Protein AF-A0A7G7YGA2-F1 (afdb_monomer_lite)

Foldseek 3Di:
DDDDDDDDPPPDPPPVPPPPPPPPDDDPPPPPPVPPDPLFKFKFKDPFAFDDLVLLCVLQVVQAFAALVVNLVSLVPDPGPNSVVVNVRSVVSQVVCCVRVVADSRQKGWNDKDKAWDDWDWDWDADPPRDIDIDTRTTIMIMTMMGGNVVVVVVVVVVVVD

Organism: NCBI:txid55455

Structure (mmCIF, N/CA/C/O backbone):
data_AF-A0A7G7YGA2-F1
#
_entry.id   AF-A0A7G7YGA2-F1
#
loop_
_atom_site.group_PDB
_atom_site.id
_atom_site.type_symbol
_atom_site.label_atom_id
_atom_site.label_alt_id
_atom_site.label_comp_id
_atom_site.label_asym_id
_atom_site.label_entity_id
_atom_site.label_seq_id
_atom_sit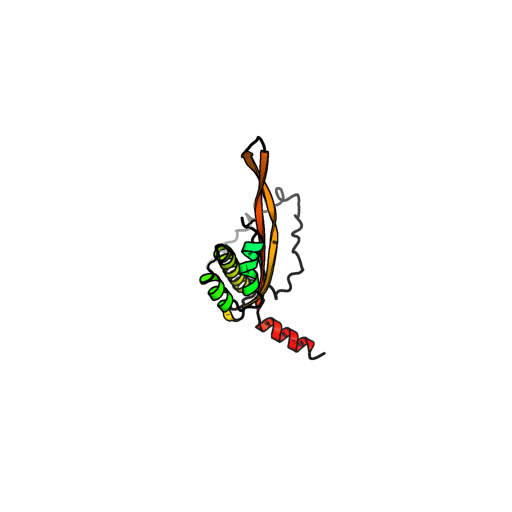e.pdbx_PDB_ins_code
_atom_site.Cartn_x
_atom_site.Cartn_y
_atom_site.Cartn_z
_atom_site.occupancy
_atom_site.B_iso_or_equiv
_atom_site.auth_seq_id
_atom_site.auth_comp_id
_atom_site.auth_asym_id
_atom_site.auth_atom_id
_atom_site.pdbx_PDB_model_num
ATOM 1 N N . MET A 1 1 ? 23.556 23.690 75.076 1.00 36.12 1 MET A N 1
ATOM 2 C CA . MET A 1 1 ? 24.971 23.672 74.656 1.00 36.12 1 MET A CA 1
ATOM 3 C C . MET A 1 1 ? 25.002 23.491 73.137 1.00 36.12 1 MET A C 1
ATOM 5 O O . MET A 1 1 ? 24.594 22.449 72.659 1.00 36.12 1 MET A O 1
ATOM 9 N N . TYR A 1 2 ? 25.318 24.593 72.446 1.00 33.69 2 TYR A N 1
ATOM 10 C CA . TYR A 1 2 ? 25.614 24.871 71.026 1.00 33.69 2 TYR A CA 1
ATOM 11 C C . TYR A 1 2 ? 24.864 24.242 69.826 1.00 33.69 2 TYR A C 1
ATOM 13 O O . TYR A 1 2 ? 24.955 23.063 69.510 1.00 33.69 2 TYR A O 1
ATOM 21 N N . ILE A 1 3 ? 24.250 25.175 69.085 1.00 44.50 3 ILE A N 1
ATOM 22 C CA . ILE A 1 3 ? 23.844 25.198 67.672 1.00 44.50 3 ILE A CA 1
ATOM 23 C C . ILE A 1 3 ? 25.079 25.285 66.756 1.00 44.50 3 ILE A C 1
ATOM 25 O O . ILE A 1 3 ? 25.933 26.122 67.029 1.00 44.50 3 ILE A O 1
ATOM 29 N N . LEU A 1 4 ? 25.087 24.579 65.614 1.00 46.12 4 LEU A N 1
ATOM 30 C CA . LEU A 1 4 ? 25.747 24.978 64.346 1.00 46.12 4 LEU A CA 1
ATOM 31 C C . LEU A 1 4 ? 24.942 24.353 63.180 1.00 46.12 4 LEU A C 1
ATOM 33 O O . LEU A 1 4 ? 25.019 23.155 62.949 1.00 46.12 4 LEU A O 1
ATOM 37 N N . SER A 1 5 ? 23.973 25.021 62.543 1.00 39.84 5 SER A N 1
ATOM 38 C CA . SER A 1 5 ? 24.109 26.035 61.480 1.00 39.84 5 SER A CA 1
ATOM 39 C C . SER A 1 5 ? 25.205 25.728 60.452 1.00 39.84 5 SER A C 1
ATOM 41 O O . SER A 1 5 ? 26.317 26.234 60.572 1.00 39.84 5 SER A O 1
ATOM 43 N N . ASN A 1 6 ? 24.863 25.011 59.376 1.00 44.22 6 ASN A N 1
ATOM 44 C CA . ASN A 1 6 ? 25.648 25.045 58.141 1.00 44.22 6 ASN A CA 1
ATOM 45 C C . ASN A 1 6 ? 24.929 25.904 57.084 1.00 44.22 6 ASN A C 1
ATOM 47 O O . ASN A 1 6 ? 24.112 25.430 56.294 1.00 44.22 6 ASN A O 1
ATOM 51 N N . LYS A 1 7 ? 25.220 27.209 57.125 1.00 48.84 7 LYS A N 1
ATOM 52 C CA . LYS A 1 7 ? 25.002 28.144 56.020 1.00 48.84 7 LYS A CA 1
ATOM 53 C C . LYS A 1 7 ? 26.153 27.975 55.024 1.00 48.84 7 LYS A C 1
ATOM 55 O O . LYS A 1 7 ? 27.297 28.127 55.429 1.00 48.84 7 LYS A O 1
ATOM 60 N N . ASN A 1 8 ? 25.808 27.782 53.747 1.00 52.38 8 ASN A N 1
ATOM 61 C CA . ASN A 1 8 ? 26.510 28.233 52.526 1.00 52.38 8 ASN A CA 1
ATOM 62 C C . ASN A 1 8 ? 26.665 27.147 51.453 1.00 52.38 8 ASN A C 1
ATOM 64 O O . ASN A 1 8 ? 27.720 26.551 51.279 1.00 52.38 8 ASN A O 1
ATOM 68 N N . LYS A 1 9 ? 25.635 27.016 50.611 1.00 46.75 9 LYS A N 1
ATOM 69 C CA . LYS A 1 9 ? 25.801 26.678 49.186 1.00 46.75 9 LYS A CA 1
ATOM 70 C C . LYS A 1 9 ? 25.020 27.688 48.340 1.00 46.75 9 LYS A C 1
ATOM 72 O O . LYS A 1 9 ? 24.081 27.355 47.630 1.00 46.75 9 LYS A O 1
ATOM 77 N N . LYS A 1 10 ? 25.375 28.968 48.496 1.00 48.84 10 LYS A N 1
ATOM 78 C CA . LYS A 1 10 ? 24.919 30.099 47.666 1.00 48.84 10 LYS A CA 1
ATOM 79 C C . LYS A 1 10 ? 26.068 30.636 46.800 1.00 48.84 10 LYS A C 1
ATOM 81 O O . LYS A 1 10 ? 26.205 31.835 46.646 1.00 48.84 10 LYS A O 1
ATOM 86 N N . VAL A 1 11 ? 26.917 29.776 46.238 1.00 56.38 11 VAL A N 1
ATOM 87 C CA . VAL A 1 11 ? 27.916 30.187 45.234 1.00 56.38 11 VAL A CA 1
ATOM 88 C C . VAL A 1 11 ? 28.178 28.994 44.318 1.00 56.38 11 VAL A C 1
ATOM 90 O O . VAL A 1 11 ? 28.854 28.064 44.734 1.00 56.38 11 VAL A O 1
ATOM 93 N N . THR A 1 12 ? 27.545 29.004 43.138 1.00 50.97 12 THR A N 1
ATOM 94 C CA . THR A 1 12 ? 27.778 28.216 41.892 1.00 50.97 12 THR A CA 1
ATOM 95 C C . THR A 1 12 ? 26.441 27.992 41.164 1.00 50.97 12 THR A C 1
ATOM 97 O O . THR A 1 12 ? 25.980 26.882 40.946 1.00 50.97 12 THR A O 1
ATOM 100 N N . ARG A 1 13 ? 25.766 29.088 40.802 1.00 46.28 13 ARG A N 1
ATOM 101 C CA . ARG A 1 13 ? 24.664 29.105 39.820 1.00 46.28 13 ARG A CA 1
ATOM 102 C C . ARG A 1 13 ? 24.840 30.309 38.900 1.00 46.28 13 ARG A C 1
ATOM 104 O O . ARG A 1 13 ? 24.013 31.211 38.887 1.00 46.28 13 ARG A O 1
ATOM 111 N N . ARG A 1 14 ? 26.016 30.426 38.277 1.00 52.50 14 ARG A N 1
ATOM 112 C CA . ARG A 1 14 ? 26.333 31.594 37.434 1.00 52.50 14 ARG A CA 1
ATOM 113 C C . ARG A 1 14 ? 27.329 31.345 36.300 1.00 52.50 14 ARG A C 1
ATOM 115 O O . ARG A 1 14 ? 27.858 32.305 35.760 1.00 52.50 14 ARG A O 1
ATOM 122 N N . ILE A 1 15 ? 27.578 30.083 35.936 1.00 47.56 15 ILE A N 1
ATOM 123 C CA . ILE A 1 15 ? 28.435 29.739 34.783 1.00 47.56 15 ILE A CA 1
ATOM 124 C C . ILE A 1 15 ? 27.718 28.817 33.775 1.00 47.56 15 ILE A C 1
ATOM 126 O O . ILE A 1 15 ? 28.071 28.822 32.604 1.00 47.56 15 ILE A O 1
ATOM 130 N N . GLU A 1 16 ? 26.626 28.139 34.146 1.00 45.72 16 GLU A N 1
ATOM 131 C CA . GLU A 1 16 ? 25.873 27.297 33.193 1.00 45.72 16 GLU A CA 1
ATOM 132 C C . GLU A 1 16 ? 24.779 28.041 32.402 1.00 45.72 16 GLU A C 1
ATOM 134 O O . GLU A 1 16 ? 24.224 27.495 31.456 1.00 45.72 16 GLU A O 1
ATOM 139 N N . GLU A 1 17 ? 24.507 29.313 32.707 1.00 49.12 17 GLU A N 1
ATOM 140 C CA . GLU A 1 17 ? 23.441 30.083 32.038 1.00 49.12 17 GLU A CA 1
ATOM 141 C C . GLU A 1 17 ? 23.928 30.994 30.895 1.00 49.12 17 GLU A C 1
ATOM 143 O O . GLU A 1 17 ? 23.115 31.640 30.242 1.00 49.12 17 GLU A O 1
ATOM 148 N N . LEU A 1 18 ? 25.232 31.030 30.588 1.00 50.72 18 LEU A N 1
ATOM 149 C CA . LEU A 1 18 ? 25.776 31.906 29.532 1.00 50.72 18 LEU A CA 1
ATOM 150 C C . LEU A 1 18 ? 26.339 31.177 28.304 1.00 50.72 18 LEU A C 1
ATOM 152 O O . LEU A 1 18 ? 26.740 31.837 27.349 1.00 50.72 18 LEU A O 1
ATOM 156 N N . LEU A 1 19 ? 26.301 29.840 28.268 1.00 51.28 19 LEU A N 1
ATOM 157 C CA . LEU A 1 19 ? 26.764 29.060 27.108 1.00 51.28 19 LEU A CA 1
ATOM 158 C C . LEU A 1 19 ? 25.633 28.415 26.288 1.00 51.28 19 LEU A C 1
ATOM 160 O O . LEU A 1 19 ? 25.894 27.785 25.270 1.00 51.28 19 LEU A O 1
ATOM 164 N N . ILE A 1 20 ? 24.372 28.626 26.677 1.00 51.03 20 ILE A N 1
ATOM 165 C CA . ILE A 1 20 ? 23.196 28.079 25.973 1.00 51.03 20 ILE A CA 1
ATOM 166 C C . ILE A 1 20 ? 22.598 29.087 24.968 1.00 51.03 20 ILE A C 1
ATOM 168 O O . ILE A 1 20 ? 21.874 28.695 24.059 1.00 51.03 20 ILE A O 1
ATOM 172 N N . ILE A 1 21 ? 22.948 30.378 25.046 1.00 49.22 21 ILE A N 1
ATOM 173 C CA . ILE A 1 21 ? 22.305 31.429 24.228 1.00 49.22 21 ILE A CA 1
ATOM 174 C C . ILE A 1 21 ? 23.145 31.856 23.003 1.00 49.22 21 ILE A C 1
ATOM 176 O O . ILE A 1 21 ? 22.595 32.401 22.051 1.00 49.22 21 ILE A O 1
ATOM 180 N N . HIS A 1 22 ? 24.445 31.542 22.931 1.00 45.84 22 HIS A N 1
ATOM 181 C CA . HIS A 1 22 ? 25.299 31.965 21.801 1.00 45.84 22 HIS A CA 1
ATOM 182 C C . HIS A 1 22 ? 25.476 30.912 20.684 1.00 45.84 22 HIS A C 1
ATOM 184 O O . HIS A 1 22 ? 26.215 31.130 19.727 1.00 45.84 22 HIS A O 1
ATOM 190 N N . TRP A 1 23 ? 24.767 29.782 20.754 1.00 49.59 23 TRP A N 1
ATOM 191 C CA . TRP A 1 23 ? 24.716 28.792 19.669 1.00 49.59 23 TRP A CA 1
ATOM 192 C C . TRP A 1 23 ? 23.282 28.345 19.365 1.00 49.59 23 TRP A C 1
ATOM 194 O O . TRP A 1 23 ? 23.035 27.178 19.111 1.00 49.59 23 TRP A O 1
ATOM 204 N N . TRP A 1 24 ? 22.307 29.254 19.421 1.00 40.94 24 TRP A N 1
ATOM 205 C CA . TRP A 1 24 ? 20.935 28.975 18.967 1.00 40.94 24 TRP A CA 1
ATOM 206 C C . TRP A 1 24 ? 20.301 30.226 18.349 1.00 40.94 24 TRP A C 1
ATOM 208 O O . TRP A 1 24 ? 19.211 30.667 18.697 1.00 40.94 24 TRP A O 1
ATOM 218 N N . GLY A 1 25 ? 21.030 30.842 17.423 1.00 46.78 25 GLY A N 1
ATOM 219 C CA . GLY A 1 25 ? 20.521 31.911 16.578 1.00 46.78 25 GLY A CA 1
ATOM 220 C C . GLY A 1 25 ? 20.491 31.440 15.134 1.00 46.78 25 GLY A C 1
ATOM 221 O O . GLY A 1 25 ? 21.551 31.310 14.538 1.00 46.78 25 GLY A O 1
ATOM 222 N N . VAL A 1 26 ? 19.277 31.240 14.606 1.00 44.00 26 VAL A N 1
ATOM 223 C CA . VAL A 1 26 ? 18.856 31.200 13.187 1.00 44.00 26 VAL A CA 1
ATOM 224 C C . VAL A 1 26 ? 18.056 29.934 12.848 1.00 44.00 26 VAL A C 1
ATOM 226 O O . VAL A 1 26 ? 18.528 28.804 12.878 1.00 44.00 26 VAL A O 1
ATOM 229 N N . THR A 1 27 ? 16.808 30.199 12.458 1.00 45.78 27 THR A N 1
ATOM 230 C CA . THR A 1 27 ? 15.726 29.291 12.057 1.00 45.78 27 THR A CA 1
ATOM 231 C C . THR A 1 27 ? 15.059 28.512 13.187 1.00 45.78 27 THR A C 1
ATOM 233 O O . THR A 1 27 ? 15.250 27.318 13.390 1.00 45.78 27 THR A O 1
ATOM 236 N N . ASN A 1 28 ? 14.106 29.204 13.820 1.00 45.09 28 ASN A N 1
ATOM 237 C CA . ASN A 1 28 ? 12.792 28.634 14.095 1.00 45.09 28 ASN A CA 1
ATOM 238 C C . ASN A 1 28 ? 12.264 28.027 12.778 1.00 45.09 28 ASN A C 1
ATOM 240 O O . ASN A 1 28 ? 11.613 28.691 11.971 1.00 45.09 28 ASN A O 1
ATOM 244 N N . LEU A 1 29 ? 12.689 26.798 12.486 1.00 39.00 29 LEU A N 1
ATOM 245 C CA . LEU A 1 29 ? 12.268 26.029 11.331 1.00 39.00 29 LEU A CA 1
ATOM 246 C C . LEU A 1 29 ? 10.840 25.624 11.652 1.00 39.00 29 LEU A C 1
ATOM 248 O O . LEU A 1 29 ? 10.597 24.674 12.390 1.00 39.00 29 LEU A O 1
ATOM 252 N N . MET A 1 30 ? 9.923 26.466 11.183 1.00 38.09 30 MET A N 1
ATOM 253 C CA . MET A 1 30 ? 8.483 26.365 11.328 1.00 38.09 30 MET A CA 1
ATOM 254 C C . MET A 1 30 ? 8.062 24.905 11.157 1.00 38.09 30 MET A C 1
ATOM 256 O O . MET A 1 30 ? 7.952 24.403 10.035 1.00 38.09 30 MET A O 1
ATOM 260 N N . ILE A 1 31 ? 7.869 24.203 12.278 1.00 42.06 31 ILE A N 1
ATOM 261 C CA . ILE A 1 31 ? 7.340 22.845 12.282 1.00 42.06 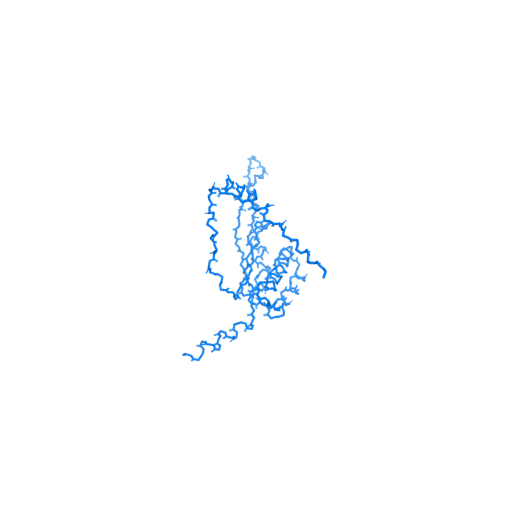31 ILE A CA 1
ATOM 262 C C . ILE A 1 31 ? 5.911 22.993 11.785 1.00 42.06 31 ILE A C 1
ATOM 264 O O . ILE A 1 31 ? 4.992 23.310 12.539 1.00 42.06 31 ILE A O 1
ATOM 268 N N . LYS A 1 32 ? 5.728 22.805 10.480 1.00 36.81 32 LYS A N 1
ATOM 269 C CA . LYS A 1 32 ? 4.422 22.760 9.842 1.00 36.81 32 LYS A CA 1
ATOM 270 C C . LYS A 1 32 ? 3.757 21.466 10.313 1.00 36.81 32 LYS A C 1
ATOM 272 O O . LYS A 1 32 ? 3.815 20.443 9.633 1.00 36.81 32 LYS A O 1
ATOM 277 N N . LYS A 1 33 ? 3.174 21.476 11.518 1.00 40.44 33 LYS A N 1
ATOM 278 C CA . LYS A 1 33 ? 2.233 20.433 11.933 1.00 40.44 33 LYS A CA 1
ATOM 279 C C . LYS A 1 33 ? 1.110 20.469 10.906 1.00 40.44 33 LYS A C 1
ATOM 281 O O . LYS A 1 33 ? 0.348 21.425 10.846 1.00 40.44 33 LYS A O 1
ATOM 286 N N . ASN A 1 34 ? 1.071 19.461 10.045 1.00 48.00 34 ASN A N 1
ATOM 287 C CA . ASN A 1 34 ? 0.003 19.306 9.074 1.00 48.00 34 ASN A CA 1
ATOM 288 C C . ASN A 1 34 ? -1.289 19.024 9.864 1.00 48.00 34 ASN A C 1
ATOM 290 O O . ASN A 1 34 ? -1.465 17.926 10.390 1.00 48.00 34 ASN A O 1
ATOM 294 N N . SER A 1 35 ? -2.124 20.047 10.036 1.00 43.06 35 SER A N 1
ATOM 295 C CA . SER A 1 35 ? -3.218 20.127 11.013 1.00 43.06 35 SER A CA 1
ATOM 296 C C . SER A 1 35 ? -4.543 19.532 10.524 1.00 43.06 35 SER A C 1
ATOM 298 O O . SER A 1 35 ? -5.595 19.938 10.995 1.00 43.06 35 SER A O 1
ATOM 300 N N . ASN A 1 36 ? -4.501 18.567 9.600 1.00 50.56 36 ASN A N 1
ATOM 301 C CA . ASN A 1 36 ? -5.693 17.902 9.054 1.00 50.56 36 ASN A CA 1
ATOM 302 C C . ASN A 1 36 ? -5.719 16.393 9.352 1.00 50.56 36 ASN A C 1
ATOM 304 O O . ASN A 1 36 ? -6.248 15.615 8.564 1.00 50.56 36 ASN A O 1
ATOM 308 N N . ARG A 1 37 ? -5.126 15.941 10.462 1.00 52.84 37 ARG A N 1
ATOM 309 C CA . ARG A 1 37 ? -5.402 14.588 10.962 1.00 52.84 37 ARG A CA 1
ATOM 310 C C . ARG A 1 37 ? -6.600 14.682 11.893 1.00 52.84 37 ARG A C 1
ATOM 312 O O . ARG A 1 37 ? -6.431 14.974 13.074 1.00 52.84 37 ARG A O 1
ATOM 319 N N . SER A 1 38 ? -7.799 14.448 11.367 1.00 57.66 38 SER A N 1
ATOM 320 C CA . SER A 1 38 ? -8.856 13.890 12.205 1.00 57.66 38 SER A CA 1
ATOM 321 C C . SER A 1 38 ? -8.236 12.673 12.899 1.00 57.66 38 SER A C 1
ATOM 323 O O . SER A 1 38 ? -7.695 11.791 12.234 1.00 57.66 38 SER A O 1
ATOM 325 N N . GLY A 1 39 ? -8.211 12.644 14.232 1.00 62.94 39 GLY A N 1
ATOM 326 C CA . GLY A 1 39 ? -7.597 11.562 15.023 1.00 62.94 39 GLY A CA 1
ATOM 327 C C . GLY A 1 39 ? -8.298 10.202 14.885 1.00 62.94 39 GLY A C 1
ATOM 328 O O . GLY A 1 39 ? -8.189 9.366 15.767 1.00 62.94 39 GLY A O 1
ATOM 329 N N . THR A 1 40 ? -9.056 10.019 13.809 1.00 78.94 40 THR A N 1
ATOM 330 C CA . THR A 1 40 ? -9.947 8.900 13.514 1.00 78.94 40 THR A CA 1
ATOM 331 C C . THR A 1 40 ? -9.339 7.949 12.482 1.00 78.94 40 THR A C 1
ATOM 333 O O . THR A 1 40 ? -9.798 6.820 12.336 1.00 78.94 40 THR A O 1
ATOM 336 N N . GLU A 1 41 ? -8.326 8.396 11.733 1.00 88.25 41 GLU A N 1
ATOM 337 C CA . GLU A 1 41 ? -7.776 7.642 10.608 1.00 88.25 41 GLU A CA 1
ATOM 338 C C . GLU A 1 41 ? -6.254 7.559 10.677 1.00 88.25 41 GLU A C 1
ATOM 340 O O . GLU A 1 41 ? -5.562 8.560 10.885 1.00 88.25 41 GLU A O 1
ATOM 345 N N . ILE A 1 42 ? -5.717 6.367 10.415 1.00 91.94 42 ILE A N 1
ATOM 346 C CA . ILE A 1 42 ? -4.276 6.152 10.287 1.00 91.94 42 ILE A CA 1
ATOM 347 C C . ILE A 1 42 ? -3.950 5.855 8.843 1.00 91.94 42 ILE A C 1
ATOM 349 O O . ILE A 1 42 ? -4.315 4.818 8.296 1.00 91.94 42 ILE A O 1
ATOM 353 N N . GLN A 1 43 ? -3.216 6.779 8.237 1.00 93.12 43 GLN A N 1
ATOM 354 C CA . GLN A 1 43 ? -2.677 6.623 6.901 1.00 93.12 43 GLN A CA 1
ATOM 355 C C . GLN A 1 43 ? -1.228 6.147 6.970 1.00 93.12 43 GLN A C 1
ATOM 357 O O . GLN A 1 43 ? -0.395 6.752 7.647 1.00 93.12 43 GLN A O 1
ATOM 362 N N . VAL A 1 44 ? -0.912 5.118 6.189 1.00 95.00 44 VAL A N 1
ATOM 363 C CA . VAL A 1 44 ? 0.458 4.662 5.955 1.00 95.00 44 VAL A CA 1
ATOM 364 C C . VAL A 1 44 ? 0.757 4.661 4.464 1.00 95.00 44 VAL A C 1
ATOM 366 O O . VAL A 1 44 ? -0.083 4.318 3.631 1.00 95.00 44 VAL A O 1
ATOM 369 N N . LEU A 1 45 ? 1.974 5.085 4.132 1.00 95.31 45 LEU A N 1
ATOM 370 C CA . LEU A 1 45 ? 2.435 5.279 2.768 1.00 95.31 45 LEU A CA 1
ATOM 371 C C . LEU A 1 45 ? 3.753 4.536 2.550 1.00 95.31 45 LEU A C 1
ATOM 373 O O . LEU A 1 45 ? 4.770 4.882 3.148 1.00 95.31 45 LEU A O 1
ATOM 377 N N . ALA A 1 46 ? 3.755 3.584 1.622 1.00 95.81 46 ALA A N 1
ATOM 378 C CA . ALA A 1 46 ? 4.976 2.987 1.103 1.00 95.81 46 ALA A CA 1
ATOM 379 C C . ALA A 1 46 ? 5.369 3.665 -0.208 1.00 95.81 46 ALA A C 1
ATOM 381 O O . ALA A 1 46 ? 4.570 3.740 -1.147 1.00 95.81 46 ALA A O 1
ATOM 382 N N . LYS A 1 47 ? 6.612 4.152 -0.293 1.00 95.19 47 LYS A N 1
ATOM 383 C CA . LYS A 1 47 ? 7.121 4.845 -1.483 1.00 95.19 47 LYS A CA 1
ATOM 384 C C . LYS A 1 47 ? 8.158 4.018 -2.238 1.00 95.19 47 LYS A C 1
ATOM 386 O O . LYS A 1 47 ? 8.932 3.295 -1.627 1.00 95.19 47 LYS A O 1
ATOM 391 N N . HIS A 1 48 ? 8.208 4.215 -3.558 1.00 95.19 48 HIS A N 1
ATOM 392 C CA . HIS A 1 48 ? 9.231 3.658 -4.452 1.00 95.19 48 HIS A CA 1
ATOM 393 C C . HIS A 1 48 ? 9.294 2.125 -4.458 1.00 95.19 48 HIS A C 1
ATOM 395 O O . HIS A 1 48 ? 10.362 1.537 -4.617 1.00 95.19 48 HIS A O 1
ATOM 401 N N . ILE A 1 49 ? 8.146 1.456 -4.340 1.00 96.38 49 ILE A N 1
ATOM 402 C CA . ILE A 1 49 ? 8.102 0.001 -4.471 1.00 96.38 49 ILE A CA 1
ATOM 403 C C . ILE A 1 49 ? 8.401 -0.355 -5.928 1.00 96.38 49 ILE A C 1
ATOM 405 O O . ILE A 1 49 ? 7.741 0.124 -6.853 1.00 96.38 49 ILE A O 1
ATOM 409 N N . HIS A 1 50 ? 9.405 -1.206 -6.143 1.00 95.00 50 HIS A N 1
ATOM 410 C CA . HIS A 1 50 ? 9.859 -1.625 -7.469 1.00 95.00 50 HIS A CA 1
ATOM 411 C C . HIS A 1 50 ? 8.922 -2.649 -8.115 1.00 95.00 50 HIS A C 1
ATOM 413 O O . HIS A 1 50 ? 9.253 -3.825 -8.284 1.00 95.00 50 HIS A O 1
ATOM 419 N N . MET A 1 51 ? 7.737 -2.190 -8.506 1.00 95.81 51 MET A N 1
ATOM 420 C CA . MET A 1 51 ? 6.769 -2.989 -9.238 1.00 95.81 51 MET A CA 1
ATOM 421 C C . MET A 1 51 ? 5.827 -2.141 -10.090 1.00 95.81 51 MET A C 1
ATOM 423 O O . MET A 1 51 ? 5.729 -0.925 -9.952 1.00 95.81 51 MET A O 1
ATOM 427 N N . SER A 1 52 ? 5.116 -2.811 -10.996 1.00 96.44 52 SER A N 1
ATOM 428 C CA . SER A 1 52 ? 4.052 -2.174 -11.767 1.00 96.44 52 SER A CA 1
ATOM 429 C C . SER A 1 52 ? 2.818 -1.955 -10.897 1.00 96.44 52 SER A C 1
ATOM 431 O O . SER A 1 52 ? 2.402 -2.860 -10.172 1.00 96.44 52 SER A O 1
ATOM 433 N N . VAL A 1 53 ? 2.188 -0.793 -11.067 1.00 97.31 53 VAL A N 1
ATOM 434 C CA . VAL A 1 53 ? 0.921 -0.412 -10.429 1.00 97.31 53 VAL A CA 1
ATOM 435 C C . VAL A 1 53 ? -0.138 -1.507 -10.577 1.00 97.31 53 VAL A C 1
ATOM 437 O O . VAL A 1 53 ? -0.789 -1.860 -9.604 1.00 97.31 53 VAL A O 1
ATOM 440 N N . PHE A 1 54 ? -0.267 -2.111 -11.761 1.00 96.81 54 PHE A N 1
ATOM 441 C CA . PHE A 1 54 ? -1.273 -3.148 -12.017 1.00 96.81 54 PHE A CA 1
ATOM 442 C C . PHE A 1 54 ? -1.047 -4.424 -11.195 1.00 96.81 54 PHE A C 1
ATOM 444 O O . PHE A 1 54 ? -2.007 -5.061 -10.770 1.00 96.81 54 PHE A O 1
ATOM 451 N N . LYS A 1 55 ? 0.217 -4.784 -10.930 1.00 96.56 55 LYS A N 1
ATOM 452 C CA . LYS A 1 55 ? 0.549 -5.952 -10.098 1.00 96.56 55 LYS A CA 1
ATOM 453 C C . LYS A 1 55 ? 0.194 -5.714 -8.632 1.00 96.56 55 LYS A C 1
ATOM 455 O O . LYS A 1 55 ? -0.269 -6.639 -7.981 1.00 96.56 55 LYS A O 1
ATOM 460 N N . ALA A 1 56 ? 0.400 -4.494 -8.139 1.00 97.50 56 ALA A N 1
ATOM 461 C CA . ALA A 1 56 ? -0.002 -4.113 -6.789 1.00 97.50 56 ALA A CA 1
ATOM 462 C C . ALA A 1 56 ? -1.530 -3.994 -6.663 1.00 97.50 56 ALA A C 1
ATOM 464 O O . ALA A 1 56 ? -2.101 -4.528 -5.720 1.00 97.50 56 ALA A O 1
ATOM 465 N N . ARG A 1 57 ? -2.214 -3.380 -7.642 1.00 97.44 57 ARG A N 1
ATOM 466 C CA . ARG A 1 57 ? -3.686 -3.249 -7.647 1.00 97.44 57 ARG A CA 1
ATOM 467 C C . ARG A 1 57 ? -4.402 -4.592 -7.565 1.00 97.44 57 ARG A C 1
ATOM 469 O O . ARG A 1 57 ? -5.318 -4.727 -6.770 1.00 97.44 57 ARG A O 1
ATOM 476 N N . ARG A 1 58 ? -3.896 -5.608 -8.271 1.00 96.81 58 ARG A N 1
ATOM 477 C CA . ARG A 1 58 ? -4.427 -6.979 -8.205 1.00 96.81 58 ARG A CA 1
ATOM 478 C C . ARG A 1 58 ? -4.536 -7.530 -6.773 1.00 96.81 58 ARG A C 1
ATOM 480 O O . ARG A 1 58 ? -5.422 -8.334 -6.517 1.00 96.81 58 ARG A O 1
ATOM 487 N N . VAL A 1 59 ? -3.646 -7.112 -5.873 1.00 97.19 59 VAL A N 1
ATOM 488 C CA . VAL A 1 59 ? -3.655 -7.505 -4.453 1.00 97.19 59 VAL A CA 1
ATOM 489 C C . VAL A 1 59 ? -4.424 -6.507 -3.585 1.00 97.19 59 VAL A C 1
ATOM 491 O O . VAL A 1 59 ? -5.081 -6.905 -2.632 1.00 97.19 59 VAL A O 1
ATOM 494 N N . ILE A 1 60 ? -4.365 -5.215 -3.915 1.00 96.94 60 ILE A N 1
ATOM 495 C CA . ILE A 1 60 ? -5.030 -4.151 -3.152 1.00 96.94 60 ILE A CA 1
ATOM 496 C C . ILE A 1 60 ? -6.557 -4.162 -3.314 1.00 96.94 60 ILE A C 1
ATOM 498 O O . ILE A 1 60 ? -7.270 -3.840 -2.367 1.00 96.94 60 ILE A O 1
ATOM 502 N N . ASP A 1 61 ? -7.077 -4.502 -4.492 1.00 95.56 61 ASP A N 1
ATOM 503 C CA . ASP A 1 61 ? -8.518 -4.420 -4.743 1.00 95.56 61 ASP A CA 1
ATOM 504 C C . ASP A 1 61 ? -9.343 -5.383 -3.860 1.00 95.56 61 ASP A C 1
ATOM 506 O O . ASP A 1 61 ? -10.343 -4.928 -3.306 1.00 95.56 61 ASP A O 1
ATOM 510 N N . PRO A 1 62 ? -8.930 -6.649 -3.630 1.00 95.31 62 PRO A N 1
ATOM 511 C CA . PRO A 1 62 ? -9.654 -7.563 -2.738 1.00 95.31 62 PRO A CA 1
ATOM 512 C C . PRO A 1 62 ? -9.664 -7.175 -1.252 1.00 95.31 62 PRO A C 1
ATOM 514 O O . PRO A 1 62 ? -10.604 -7.531 -0.546 1.00 95.31 62 PRO A O 1
ATOM 517 N N . ILE A 1 63 ? -8.633 -6.473 -0.770 1.00 96.56 63 ILE A N 1
ATOM 518 C CA . ILE A 1 63 ? -8.486 -6.128 0.658 1.00 96.56 63 ILE A CA 1
ATOM 519 C C . ILE A 1 63 ? -9.198 -4.819 1.035 1.00 96.56 63 ILE A C 1
ATOM 521 O O . ILE A 1 63 ? -9.286 -4.463 2.208 1.00 96.56 63 ILE A O 1
ATOM 525 N N . ARG A 1 64 ? -9.695 -4.063 0.050 1.00 95.38 64 ARG A N 1
ATOM 526 C CA . ARG A 1 64 ? -10.398 -2.798 0.287 1.00 95.38 64 ARG A CA 1
ATOM 527 C C . ARG A 1 64 ? -11.724 -3.068 1.009 1.00 95.38 64 ARG A C 1
ATOM 529 O O . ARG A 1 64 ? -12.534 -3.850 0.523 1.00 95.38 64 ARG A O 1
ATOM 536 N N . GLY A 1 65 ? -11.953 -2.399 2.140 1.00 93.81 65 GLY A N 1
ATOM 537 C CA . GLY A 1 65 ? -13.172 -2.549 2.942 1.00 93.81 65 GLY A CA 1
ATOM 538 C C . GLY A 1 65 ? -13.218 -3.803 3.820 1.00 93.81 65 GLY A C 1
ATOM 539 O O . GLY A 1 65 ? -14.252 -4.065 4.425 1.00 93.81 65 GLY A O 1
ATOM 540 N N . ARG A 1 66 ? -12.134 -4.585 3.891 1.00 95.38 66 ARG A N 1
ATOM 541 C CA . ARG A 1 66 ? -12.047 -5.794 4.724 1.00 95.38 66 ARG A CA 1
ATOM 542 C C . ARG A 1 66 ? -11.550 -5.474 6.128 1.00 95.38 66 ARG A C 1
ATOM 544 O O . ARG A 1 66 ? -10.880 -4.454 6.339 1.00 95.38 66 ARG A O 1
ATOM 551 N N . SER A 1 67 ? -11.857 -6.360 7.075 1.00 95.81 67 SER A N 1
ATOM 552 C CA . SER A 1 67 ? -11.274 -6.273 8.415 1.00 95.81 67 SER A CA 1
ATOM 553 C C . SER A 1 67 ? -9.764 -6.525 8.358 1.00 95.81 67 SER A C 1
ATOM 555 O O . SER A 1 67 ? -9.233 -7.080 7.385 1.00 95.81 67 SER A O 1
ATOM 557 N N . TYR A 1 68 ? -9.048 -6.089 9.392 1.00 95.38 68 TYR A N 1
ATOM 558 C CA . TYR A 1 68 ? -7.613 -6.333 9.499 1.00 95.38 68 TYR A CA 1
ATOM 559 C C . TYR A 1 68 ? -7.286 -7.837 9.489 1.00 95.38 68 TYR A C 1
ATOM 561 O O . TYR A 1 68 ? -6.409 -8.267 8.739 1.00 95.38 68 TYR A O 1
ATOM 569 N N . GLU A 1 69 ? -8.037 -8.643 10.242 1.00 94.81 69 GLU A N 1
ATOM 570 C CA . GLU A 1 69 ? -7.845 -10.097 10.335 1.00 94.81 69 GLU A CA 1
ATOM 571 C C . GLU A 1 69 ? -8.093 -10.803 8.995 1.00 94.81 69 GLU A C 1
ATOM 573 O O . GLU A 1 69 ? -7.254 -11.578 8.532 1.00 94.81 69 GLU A O 1
ATOM 578 N N . GLU A 1 70 ? -9.199 -10.472 8.318 1.00 95.75 70 GLU A N 1
ATOM 579 C CA . GLU A 1 70 ? -9.495 -10.983 6.975 1.00 95.75 70 GLU A CA 1
ATOM 580 C C . GLU A 1 70 ? -8.389 -10.610 5.988 1.00 95.75 70 GLU A C 1
ATOM 582 O O . GLU A 1 70 ? -7.972 -11.423 5.162 1.00 95.75 70 GLU A O 1
ATOM 587 N N . THR A 1 71 ? -7.887 -9.378 6.079 1.00 97.00 71 THR A N 1
ATOM 588 C CA . THR A 1 71 ? -6.825 -8.898 5.197 1.00 97.00 71 THR A CA 1
ATOM 589 C C . THR A 1 71 ? -5.537 -9.693 5.379 1.00 97.00 71 THR A C 1
ATOM 591 O O . THR A 1 71 ? -4.924 -10.068 4.380 1.00 97.00 71 THR A O 1
ATOM 594 N N . LEU A 1 72 ? -5.122 -9.968 6.620 1.00 96.06 72 LEU A N 1
ATOM 595 C CA . LEU A 1 72 ? -3.924 -10.769 6.885 1.00 96.06 72 LEU A CA 1
ATOM 596 C C . LEU A 1 72 ? -4.051 -12.167 6.279 1.00 96.06 72 LEU A C 1
ATOM 598 O O . LEU A 1 72 ? -3.136 -12.611 5.589 1.00 96.06 72 LEU A O 1
ATOM 602 N N . MET A 1 73 ? -5.207 -12.808 6.455 1.00 96.69 73 MET A N 1
ATOM 603 C CA . MET A 1 73 ? -5.488 -14.119 5.867 1.00 96.69 73 MET A CA 1
ATOM 604 C C . MET A 1 73 ? -5.405 -14.083 4.339 1.00 96.69 73 MET A C 1
ATOM 606 O O . MET A 1 73 ? -4.725 -14.902 3.725 1.00 96.69 73 MET A O 1
ATOM 610 N N . ILE A 1 74 ? -6.053 -13.103 3.705 1.00 96.88 74 ILE A N 1
ATOM 611 C CA . ILE A 1 74 ? -6.028 -12.958 2.246 1.00 96.88 74 ILE A CA 1
ATOM 612 C C . ILE A 1 74 ? -4.594 -12.749 1.739 1.00 96.88 74 ILE A C 1
ATOM 614 O O . ILE A 1 74 ? -4.195 -13.361 0.747 1.00 96.88 74 ILE A O 1
ATOM 618 N N . LEU A 1 75 ? -3.818 -11.883 2.395 1.00 96.94 75 LEU A N 1
ATOM 619 C CA . LEU A 1 75 ? -2.461 -11.548 1.965 1.00 96.94 75 LEU A CA 1
ATOM 620 C C . LEU A 1 75 ? -1.481 -12.709 2.145 1.00 96.94 75 LEU A C 1
ATOM 622 O O . LEU A 1 75 ? -0.630 -12.893 1.274 1.00 96.94 75 LEU A O 1
ATOM 626 N N . GLU A 1 76 ? -1.616 -13.491 3.215 1.00 96.38 76 GLU A N 1
ATOM 627 C CA . GLU A 1 76 ? -0.758 -14.648 3.490 1.00 96.38 76 GLU A CA 1
ATOM 628 C C . GLU A 1 76 ? -0.915 -15.737 2.417 1.00 96.38 76 GLU A C 1
ATOM 630 O O . GLU A 1 76 ? 0.071 -16.277 1.917 1.00 96.38 76 GLU A O 1
ATOM 635 N N . PHE A 1 77 ? -2.152 -16.013 1.986 1.00 96.00 77 PHE A N 1
ATOM 636 C CA . PHE A 1 77 ? -2.440 -17.081 1.019 1.00 96.00 77 PHE A CA 1
ATOM 637 C C . PHE A 1 77 ? -2.462 -16.627 -0.448 1.00 96.00 77 PHE A C 1
ATOM 639 O O . PHE A 1 77 ? -2.638 -17.445 -1.356 1.00 96.00 77 PHE A O 1
ATOM 646 N N . MET A 1 78 ? -2.277 -15.336 -0.730 1.00 96.12 78 MET A N 1
ATOM 647 C CA . MET A 1 78 ? -2.262 -14.848 -2.107 1.00 96.12 78 MET A CA 1
ATOM 648 C C . MET A 1 78 ? -0.976 -15.264 -2.846 1.00 96.12 78 MET A C 1
ATOM 650 O O . MET A 1 78 ? 0.117 -14.877 -2.430 1.00 96.12 78 MET A O 1
ATOM 654 N N . PRO A 1 79 ? -1.063 -15.883 -4.043 1.00 96.12 79 PRO A N 1
ATOM 655 C CA . PRO A 1 79 ? 0.097 -16.392 -4.791 1.00 96.12 79 PRO A CA 1
ATOM 656 C C . PRO A 1 79 ? 0.918 -15.292 -5.494 1.00 96.12 79 PRO A C 1
ATOM 658 O O . PRO A 1 79 ? 1.702 -15.555 -6.409 1.00 96.12 79 PRO A O 1
ATOM 661 N N . TYR A 1 80 ? 0.714 -14.024 -5.137 1.00 97.06 80 TYR A N 1
ATOM 662 C CA . TYR A 1 80 ? 1.330 -12.887 -5.805 1.00 97.06 80 TYR A CA 1
ATOM 663 C C . TYR A 1 80 ? 2.555 -12.393 -5.038 1.00 97.06 80 TYR A C 1
ATOM 665 O O . TYR A 1 80 ? 2.525 -12.165 -3.840 1.00 97.06 80 TYR A O 1
ATOM 673 N N . ARG A 1 81 ? 3.635 -12.055 -5.750 1.00 95.19 81 ARG A N 1
ATOM 674 C CA . ARG A 1 81 ? 4.801 -11.397 -5.123 1.00 95.19 81 ARG A CA 1
ATOM 675 C C . ARG A 1 81 ? 4.452 -10.052 -4.464 1.00 95.19 81 ARG A C 1
ATOM 677 O O . ARG A 1 81 ? 5.168 -9.586 -3.586 1.00 95.19 81 ARG A O 1
ATOM 684 N N . ALA A 1 82 ? 3.382 -9.405 -4.928 1.00 96.19 82 ALA A N 1
ATOM 685 C CA . ALA A 1 82 ? 2.916 -8.135 -4.387 1.00 96.19 82 ALA A CA 1
ATOM 686 C C . ALA A 1 82 ? 2.328 -8.242 -2.979 1.00 96.19 82 ALA A C 1
ATOM 688 O O . ALA A 1 82 ? 2.291 -7.227 -2.292 1.00 96.19 82 ALA A O 1
ATOM 689 N N . SER A 1 83 ? 1.933 -9.440 -2.543 1.00 97.00 83 SER A N 1
ATOM 690 C CA . SER A 1 83 ? 1.360 -9.664 -1.218 1.00 97.00 83 SER A CA 1
ATOM 691 C C . SER A 1 83 ? 2.340 -9.287 -0.117 1.00 97.00 83 SER A C 1
ATOM 693 O O . SER A 1 83 ? 1.983 -8.542 0.783 1.00 97.00 83 SER A O 1
ATOM 695 N N . TYR A 1 84 ? 3.606 -9.690 -0.246 1.00 95.81 84 TYR A N 1
ATOM 696 C CA . TYR A 1 84 ? 4.623 -9.478 0.783 1.00 95.81 84 TYR A CA 1
ATOM 697 C C . TYR A 1 84 ? 4.836 -8.004 1.194 1.00 95.81 84 TYR A C 1
ATOM 699 O O . TYR A 1 84 ? 4.698 -7.693 2.377 1.00 95.81 84 TYR A O 1
ATOM 707 N N . PRO A 1 85 ? 5.127 -7.052 0.277 1.00 96.12 85 PRO A N 1
ATOM 708 C CA . PRO A 1 85 ? 5.284 -5.650 0.672 1.00 96.12 85 PRO A CA 1
ATOM 709 C C . PRO A 1 85 ? 3.985 -5.031 1.207 1.00 96.12 85 PRO A C 1
ATOM 711 O O . PRO A 1 85 ? 4.041 -4.121 2.029 1.00 96.12 85 PRO A O 1
ATOM 714 N N . ILE A 1 86 ? 2.822 -5.504 0.752 1.00 97.00 86 ILE A N 1
ATOM 715 C CA . ILE A 1 86 ? 1.520 -5.021 1.228 1.00 97.00 86 ILE A CA 1
ATOM 716 C C . ILE A 1 86 ? 1.237 -5.554 2.636 1.00 97.00 86 ILE A C 1
ATOM 718 O O . ILE A 1 86 ? 0.788 -4.791 3.482 1.00 97.00 86 ILE A O 1
ATOM 722 N N . PHE A 1 87 ? 1.571 -6.813 2.912 1.00 96.94 87 PHE A N 1
ATOM 723 C CA . PHE A 1 87 ? 1.468 -7.433 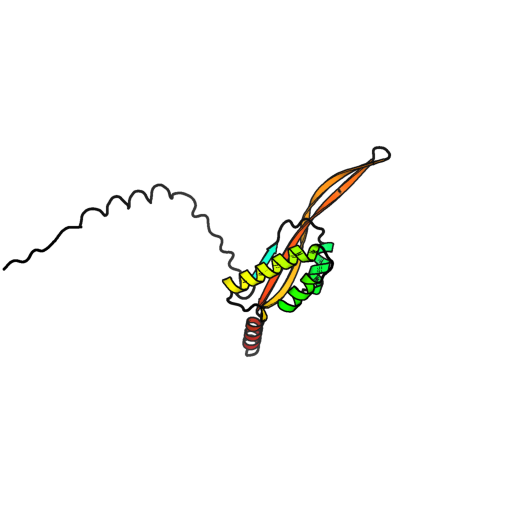4.231 1.00 96.94 87 PHE A CA 1
ATOM 724 C C . PHE A 1 87 ? 2.264 -6.642 5.268 1.00 96.94 87 PHE A C 1
ATOM 726 O O . PHE A 1 87 ? 1.702 -6.172 6.252 1.00 96.94 87 PHE A O 1
ATOM 733 N N . GLN A 1 88 ? 3.543 -6.369 4.983 1.00 95.81 88 GLN A N 1
ATOM 734 C CA . GLN A 1 88 ? 4.387 -5.546 5.855 1.00 95.81 88 GLN A CA 1
ATOM 735 C C . GLN A 1 88 ? 3.797 -4.149 6.095 1.00 95.81 88 GLN A C 1
ATOM 737 O O . GLN A 1 88 ? 3.870 -3.617 7.205 1.00 95.81 88 GLN A O 1
ATOM 742 N N . LEU A 1 89 ? 3.200 -3.552 5.059 1.00 96.50 89 LEU A N 1
ATOM 743 C CA . LEU A 1 89 ? 2.573 -2.238 5.152 1.00 96.50 89 LEU A CA 1
ATOM 744 C C . LEU A 1 89 ? 1.339 -2.254 6.061 1.00 96.50 89 LEU A C 1
ATOM 746 O O . LEU A 1 89 ? 1.172 -1.345 6.871 1.00 96.50 89 LEU A O 1
ATOM 750 N N . VAL A 1 90 ? 0.503 -3.286 5.944 1.00 96.31 90 VAL A N 1
ATOM 751 C CA . VAL A 1 90 ? -0.693 -3.487 6.772 1.00 96.31 90 VAL A CA 1
ATOM 752 C C . VAL A 1 90 ? -0.307 -3.732 8.233 1.00 96.31 90 VAL A C 1
ATOM 754 O O . VAL A 1 90 ? -0.847 -3.064 9.113 1.00 96.31 90 VAL A O 1
ATOM 757 N N . SER A 1 91 ? 0.690 -4.581 8.502 1.00 94.94 91 SER A N 1
ATOM 758 C CA . SER A 1 91 ? 1.201 -4.801 9.864 1.00 94.94 91 S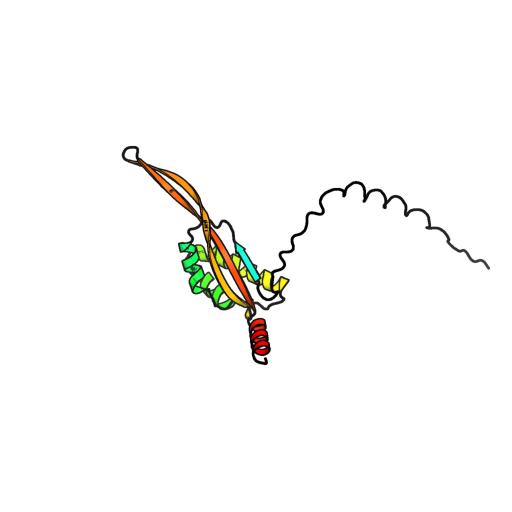ER A CA 1
ATOM 759 C C . SER A 1 91 ? 1.771 -3.518 10.484 1.00 94.94 91 SER A C 1
ATOM 761 O O . SER A 1 91 ? 1.510 -3.209 11.645 1.00 94.94 91 SER A O 1
ATOM 763 N N . SER A 1 92 ? 2.503 -2.714 9.703 1.00 94.88 92 SER A N 1
ATOM 764 C CA . SER A 1 92 ? 2.993 -1.405 10.157 1.00 94.88 92 SER A CA 1
ATOM 765 C C . SER A 1 92 ? 1.849 -0.431 10.449 1.00 94.88 92 SER A C 1
ATOM 767 O O . SER A 1 92 ? 1.912 0.331 11.415 1.00 94.88 92 SER A O 1
ATOM 769 N N . ALA A 1 93 ? 0.787 -0.461 9.646 1.00 94.00 93 ALA A N 1
ATOM 770 C CA . ALA A 1 93 ? -0.383 0.378 9.850 1.00 94.00 93 ALA A CA 1
ATOM 771 C C . ALA A 1 93 ? -1.138 0.024 11.137 1.00 94.00 93 ALA A C 1
ATOM 773 O O . ALA A 1 93 ? -1.498 0.935 11.883 1.00 94.00 93 ALA A O 1
ATOM 774 N N . ALA A 1 94 ? -1.285 -1.263 11.456 1.00 93.44 94 ALA A N 1
ATOM 775 C CA . ALA A 1 94 ? -1.857 -1.706 12.725 1.00 93.44 94 ALA A CA 1
ATOM 776 C C . ALA A 1 94 ? -1.000 -1.295 13.933 1.00 93.44 94 ALA A C 1
ATOM 778 O O . ALA A 1 94 ? -1.530 -0.774 14.914 1.00 93.44 94 ALA A O 1
ATOM 779 N N . ALA A 1 95 ? 0.327 -1.425 13.841 1.00 92.50 95 ALA A N 1
ATOM 780 C CA . ALA A 1 95 ? 1.232 -0.950 14.889 1.00 92.50 95 ALA A CA 1
ATOM 781 C C . ALA A 1 95 ? 1.094 0.568 15.125 1.00 92.50 95 ALA A C 1
ATOM 783 O O . ALA A 1 95 ? 1.024 1.024 16.268 1.00 92.50 95 ALA A O 1
ATOM 784 N N . ASN A 1 96 ? 0.976 1.352 14.047 1.00 92.06 96 ASN A N 1
ATOM 785 C CA . ASN A 1 96 ? 0.743 2.794 14.133 1.00 92.06 96 ASN A CA 1
ATOM 786 C C . ASN A 1 96 ? -0.630 3.131 14.730 1.00 92.06 96 ASN A C 1
ATOM 788 O O . ASN A 1 96 ? -0.745 4.112 15.464 1.00 92.06 96 ASN A O 1
ATOM 792 N N . ALA A 1 97 ? -1.662 2.339 14.429 1.00 90.81 97 ALA A N 1
ATOM 793 C CA . ALA A 1 97 ? -2.992 2.504 15.006 1.00 90.81 97 ALA A CA 1
ATOM 794 C C . ALA A 1 97 ? -3.002 2.213 16.508 1.00 90.81 97 ALA A C 1
ATOM 796 O O . ALA A 1 97 ? -3.487 3.043 17.278 1.00 90.81 97 ALA A O 1
ATOM 797 N N . ARG A 1 98 ? -2.364 1.118 16.939 1.00 90.75 98 ARG A N 1
ATOM 798 C CA . ARG A 1 98 ? -2.172 0.807 18.362 1.00 90.75 98 ARG A CA 1
ATOM 799 C C . ARG A 1 98 ? -1.459 1.933 19.104 1.00 90.75 98 ARG A C 1
ATOM 801 O O . ARG A 1 98 ? -1.922 2.353 20.157 1.00 90.75 98 ARG A O 1
ATOM 808 N N . HIS A 1 99 ? -0.359 2.442 18.552 1.00 89.44 99 HIS A N 1
ATOM 809 C CA . HIS A 1 99 ? 0.446 3.462 19.223 1.00 89.44 99 HIS A CA 1
ATOM 810 C C . HIS A 1 99 ? -0.238 4.838 19.274 1.00 89.44 99 HIS A C 1
ATOM 812 O O . HIS A 1 99 ? -0.158 5.528 20.284 1.00 89.44 99 HIS A O 1
ATOM 818 N N . ASN A 1 100 ? -0.894 5.260 18.187 1.00 88.06 100 ASN A N 1
ATOM 819 C CA . ASN A 1 100 ? -1.394 6.633 18.068 1.00 88.06 100 ASN A CA 1
ATOM 820 C C . ASN A 1 100 ? -2.873 6.796 18.438 1.00 88.06 100 ASN A C 1
ATOM 822 O O . ASN A 1 100 ? -3.252 7.875 18.882 1.00 88.06 100 ASN A O 1
ATOM 826 N N . MET A 1 101 ? -3.704 5.771 18.222 1.00 83.19 101 MET A N 1
ATOM 827 C CA . MET A 1 101 ? -5.151 5.822 18.487 1.00 83.19 101 MET A CA 1
ATOM 828 C C . MET A 1 101 ? -5.576 4.917 19.647 1.00 83.19 101 MET A C 1
ATOM 830 O O . MET A 1 101 ? -6.710 5.016 20.100 1.00 83.19 101 MET A O 1
ATOM 834 N N . GLY A 1 102 ? -4.700 4.029 20.132 1.00 84.50 102 GLY A N 1
ATOM 835 C CA . GLY A 1 102 ? -5.072 3.032 21.140 1.00 84.50 102 GLY A CA 1
ATOM 836 C C . GLY A 1 102 ? -6.067 1.982 20.629 1.00 84.50 102 GLY A C 1
ATOM 837 O O . GLY A 1 102 ? -6.628 1.237 21.429 1.00 84.50 102 GLY A O 1
ATOM 838 N N . SER A 1 103 ? -6.287 1.917 19.312 1.00 84.12 103 SER A N 1
ATOM 839 C CA . SER A 1 103 ? -7.225 0.990 18.680 1.00 84.12 103 SER A CA 1
ATOM 840 C C . SER A 1 103 ? -6.777 -0.459 18.832 1.00 84.12 103 SER A C 1
ATOM 842 O O . SER A 1 103 ? -5.587 -0.785 18.737 1.00 84.12 103 SER A O 1
ATOM 844 N N . LYS A 1 104 ? -7.750 -1.354 19.020 1.00 88.56 104 LYS A N 1
ATOM 845 C CA . LYS A 1 104 ? -7.520 -2.797 18.944 1.00 88.56 104 LYS A CA 1
ATOM 846 C C . LYS A 1 104 ? -7.446 -3.227 17.479 1.00 88.56 104 LYS A C 1
ATOM 848 O O . LYS A 1 104 ? -8.099 -2.662 16.606 1.00 88.56 104 LYS A O 1
ATOM 853 N N . GLU A 1 105 ? -6.644 -4.253 17.214 1.00 85.56 105 GLU A N 1
ATOM 854 C CA . GLU A 1 105 ? -6.468 -4.780 15.854 1.00 85.56 105 GLU A CA 1
ATOM 855 C C . GLU A 1 105 ? -7.755 -5.393 15.298 1.00 85.56 105 GLU A C 1
ATOM 857 O O . GLU A 1 105 ? -8.061 -5.181 14.130 1.00 85.56 105 GLU A O 1
ATOM 862 N N . ALA A 1 106 ? -8.527 -6.083 16.142 1.00 88.25 106 ALA A N 1
ATOM 863 C CA . ALA A 1 106 ? -9.775 -6.742 15.754 1.00 88.25 106 ALA A CA 1
ATOM 864 C C . ALA A 1 106 ? -10.853 -5.754 15.268 1.00 88.25 106 ALA A C 1
ATOM 866 O O . ALA A 1 106 ? -11.607 -6.054 14.347 1.00 88.25 106 ALA A O 1
ATOM 867 N N . ASP A 1 107 ? -10.880 -4.548 15.842 1.00 90.06 107 ASP A N 1
ATOM 868 C CA . ASP A 1 107 ? -11.871 -3.509 15.524 1.00 90.06 107 ASP A CA 1
ATOM 869 C C . ASP A 1 107 ? -11.439 -2.625 14.335 1.00 90.06 107 ASP A C 1
ATOM 871 O O . ASP A 1 107 ? -12.184 -1.758 13.866 1.00 90.06 107 ASP A O 1
ATOM 875 N N . SER A 1 108 ? -10.223 -2.843 13.826 1.00 92.25 108 SER A N 1
ATOM 876 C CA . SER A 1 108 ? -9.640 -2.072 12.733 1.00 92.25 108 SER A CA 1
ATOM 877 C C . SER A 1 108 ? -9.999 -2.666 11.371 1.00 92.25 108 SER A C 1
ATOM 879 O O . SER A 1 108 ? -9.926 -3.875 11.142 1.00 92.25 108 SER A O 1
ATOM 881 N N . PHE A 1 109 ? -10.314 -1.800 10.411 1.00 94.75 109 PHE A N 1
ATOM 882 C CA . PHE A 1 109 ? -10.595 -2.203 9.035 1.00 94.75 109 PHE A CA 1
ATOM 883 C C . PHE A 1 109 ? -9.964 -1.244 8.023 1.00 94.75 109 PHE A C 1
ATOM 885 O O . PHE A 1 109 ? -9.651 -0.083 8.318 1.00 94.75 109 PHE A O 1
ATOM 892 N N . ILE A 1 110 ? -9.763 -1.733 6.800 1.00 96.00 110 ILE A N 1
ATOM 893 C CA . ILE A 1 110 ? -9.162 -0.949 5.721 1.00 96.00 110 ILE A CA 1
ATOM 894 C C . ILE A 1 110 ? -10.243 -0.109 5.050 1.00 96.00 110 ILE A C 1
ATOM 896 O O . ILE A 1 110 ? -10.960 -0.574 4.166 1.00 96.00 110 ILE A O 1
ATOM 900 N N . SER A 1 111 ? -10.316 1.162 5.436 1.00 94.12 111 SER A N 1
ATOM 901 C CA . SER A 1 111 ? -11.232 2.138 4.839 1.00 94.12 111 SER A CA 1
ATOM 902 C C . SER A 1 111 ? -10.850 2.460 3.393 1.00 94.12 111 SER A C 1
ATOM 904 O O . SER A 1 111 ? -11.690 2.484 2.493 1.00 94.12 111 SER A O 1
ATOM 906 N N . LYS A 1 112 ? -9.555 2.672 3.137 1.00 94.44 112 LYS A N 1
ATOM 907 C CA . LYS A 1 112 ? -9.073 3.090 1.820 1.00 94.44 112 LYS A CA 1
ATOM 908 C C . LYS A 1 112 ? -7.740 2.435 1.494 1.00 94.44 112 LYS A C 1
ATOM 910 O O . LYS A 1 112 ? -6.819 2.446 2.301 1.00 94.44 112 LYS A O 1
ATOM 915 N N . ALA A 1 113 ? -7.624 1.907 0.280 1.00 97.06 113 ALA A N 1
ATOM 916 C CA . ALA A 1 113 ? -6.386 1.336 -0.231 1.00 97.06 113 ALA A CA 1
ATOM 917 C C . ALA A 1 113 ? -6.192 1.729 -1.701 1.00 97.06 113 ALA A C 1
ATOM 919 O O . ALA A 1 113 ? -7.009 1.397 -2.570 1.00 97.06 113 ALA A O 1
ATOM 920 N N . GLU A 1 114 ? -5.118 2.469 -1.966 1.00 96.56 114 GLU A N 1
ATOM 921 C CA . GLU A 1 114 ? -4.808 3.062 -3.264 1.00 96.56 114 GLU A CA 1
ATOM 922 C C . GLU A 1 114 ? -3.378 2.753 -3.701 1.00 96.56 114 GLU A C 1
ATOM 924 O O . GLU A 1 114 ? -2.447 2.694 -2.897 1.00 96.56 114 GLU A O 1
ATOM 929 N N . VAL A 1 115 ? -3.201 2.614 -5.016 1.00 97.81 115 VAL A N 1
ATOM 930 C CA . VAL A 1 115 ? -1.888 2.465 -5.646 1.00 97.81 115 VAL A CA 1
ATOM 931 C C . VAL A 1 115 ? -1.720 3.533 -6.714 1.00 97.81 115 VAL A C 1
ATOM 933 O O . VAL A 1 115 ? -2.471 3.564 -7.702 1.00 97.81 115 VAL A O 1
ATOM 936 N N . SER A 1 116 ? -0.695 4.361 -6.546 1.00 96.94 116 SER A N 1
ATOM 937 C CA . SER A 1 116 ? -0.293 5.389 -7.501 1.00 96.94 116 SER A CA 1
ATOM 938 C C . SER A 1 116 ? 0.983 4.995 -8.250 1.00 96.94 116 SER A C 1
ATOM 940 O O . SER A 1 116 ? 1.805 4.199 -7.784 1.00 96.94 116 SER A O 1
ATOM 942 N N . GLY A 1 117 ? 1.128 5.526 -9.466 1.00 95.56 117 GLY A N 1
ATOM 943 C CA . GLY A 1 117 ? 2.347 5.372 -10.255 1.00 95.56 117 GLY A CA 1
ATOM 944 C C . GLY A 1 117 ? 3.475 6.226 -9.691 1.00 95.56 117 GLY A C 1
ATOM 945 O O . GLY A 1 117 ? 3.245 7.357 -9.275 1.00 95.56 117 GLY A O 1
ATOM 946 N N . GLY A 1 118 ? 4.683 5.671 -9.677 1.00 95.00 118 GLY A N 1
ATOM 947 C CA . GLY A 1 118 ? 5.903 6.383 -9.316 1.00 95.00 118 GLY A CA 1
ATOM 948 C C . GLY A 1 118 ? 6.809 6.615 -10.521 1.00 95.00 118 GLY A C 1
ATOM 949 O O . GLY A 1 118 ? 6.413 6.473 -11.683 1.00 95.00 118 GLY A O 1
ATOM 950 N N . THR A 1 119 ? 8.067 6.932 -10.235 1.00 96.00 119 THR A N 1
ATOM 951 C CA . THR A 1 119 ? 9.109 7.143 -11.241 1.00 96.00 119 THR A CA 1
ATOM 952 C C . THR A 1 119 ? 9.314 5.903 -12.111 1.00 96.00 119 THR A C 1
ATOM 954 O O . THR A 1 119 ? 9.420 4.774 -11.620 1.00 96.00 119 THR A O 1
ATOM 957 N N . ILE A 1 120 ? 9.412 6.114 -13.424 1.00 96.75 120 ILE A N 1
ATOM 958 C CA . ILE A 1 120 ? 9.693 5.060 -14.399 1.00 96.75 120 ILE A CA 1
ATOM 959 C C . ILE A 1 120 ? 11.123 5.229 -14.898 1.00 96.75 120 ILE A C 1
ATOM 961 O O . ILE A 1 120 ? 11.429 6.176 -15.619 1.00 96.75 120 ILE A O 1
ATOM 965 N N . VAL A 1 121 ? 11.984 4.264 -14.581 1.00 95.56 121 VAL A N 1
ATOM 966 C CA . VAL A 1 121 ? 13.346 4.229 -15.124 1.00 95.56 121 VAL A CA 1
ATOM 967 C C . VAL A 1 121 ? 13.319 3.544 -16.488 1.00 95.56 121 VAL A C 1
ATOM 969 O O . VAL A 1 121 ? 12.809 2.429 -16.620 1.00 95.56 121 VAL A O 1
ATOM 972 N N . LYS A 1 122 ? 13.865 4.198 -17.515 1.00 95.88 122 LYS A N 1
ATOM 973 C CA . LYS A 1 122 ? 13.980 3.640 -18.870 1.00 95.88 122 LYS A CA 1
ATOM 974 C C . LYS A 1 122 ? 15.389 3.080 -19.081 1.00 95.88 122 LYS A C 1
ATOM 976 O O . LYS A 1 122 ? 16.367 3.724 -18.723 1.00 95.88 122 LYS A O 1
ATOM 981 N N . LYS A 1 123 ? 15.495 1.889 -19.671 1.00 95.56 123 LYS A N 1
ATOM 982 C CA . LYS A 1 123 ? 16.760 1.307 -20.156 1.00 95.56 123 LYS A CA 1
ATOM 983 C C . LYS A 1 123 ? 16.613 0.926 -21.620 1.00 95.56 123 LYS A C 1
ATOM 985 O O . LYS A 1 123 ? 15.560 0.430 -21.997 1.00 95.56 123 LYS A O 1
ATOM 990 N N . LEU A 1 124 ? 17.639 1.120 -22.437 1.00 96.50 124 LEU A N 1
ATOM 991 C CA . LEU A 1 124 ? 17.613 0.663 -23.826 1.00 96.50 124 LEU A CA 1
ATOM 992 C C . LEU A 1 124 ? 17.917 -0.837 -23.890 1.00 96.50 124 LEU A C 1
ATOM 994 O O . LEU A 1 124 ? 18.807 -1.329 -23.200 1.00 96.50 124 LEU A O 1
ATOM 998 N N . ARG A 1 125 ? 17.159 -1.563 -24.713 1.00 97.12 125 ARG A N 1
ATOM 999 C CA . ARG A 1 125 ? 17.417 -2.960 -25.066 1.00 97.12 125 ARG A CA 1
ATOM 1000 C C . ARG A 1 125 ? 17.805 -3.027 -26.541 1.00 97.12 125 ARG A C 1
ATOM 1002 O O . ARG A 1 125 ? 16.956 -2.681 -27.371 1.00 97.12 125 ARG A O 1
ATOM 1009 N N . PRO A 1 126 ? 19.025 -3.478 -26.878 1.00 96.94 126 PRO A N 1
ATOM 1010 C CA . PRO A 1 126 ? 19.419 -3.671 -28.269 1.00 96.94 126 PRO A CA 1
ATOM 1011 C C . PRO A 1 126 ? 18.571 -4.771 -28.922 1.00 96.94 126 PRO A C 1
ATOM 1013 O O . PRO A 1 126 ? 18.161 -5.732 -28.260 1.00 96.94 126 PRO A O 1
ATOM 1016 N N . ARG A 1 127 ? 18.271 -4.607 -30.212 1.00 97.12 127 ARG A N 1
ATOM 1017 C CA . ARG A 1 127 ? 17.511 -5.539 -31.060 1.00 97.12 127 ARG A CA 1
ATOM 1018 C C . ARG A 1 127 ? 18.210 -5.700 -32.415 1.00 97.12 127 ARG A C 1
ATOM 1020 O O . ARG A 1 127 ? 19.156 -4.983 -32.725 1.00 97.12 127 ARG A O 1
ATOM 1027 N N . ALA A 1 128 ? 17.742 -6.663 -33.210 1.00 97.25 128 ALA A N 1
ATOM 1028 C CA . ALA A 1 128 ? 18.271 -6.921 -34.548 1.00 97.25 128 ALA A CA 1
ATOM 1029 C C . ALA A 1 128 ? 18.186 -5.676 -35.452 1.00 97.25 128 ALA A C 1
ATOM 1031 O O . ALA A 1 128 ? 17.326 -4.814 -35.251 1.00 97.25 128 ALA A O 1
ATOM 1032 N N . GLN A 1 129 ? 19.062 -5.620 -36.462 1.00 96.38 129 GLN A N 1
ATOM 1033 C CA . GLN A 1 129 ? 19.112 -4.550 -37.471 1.00 96.38 129 GLN A CA 1
ATOM 1034 C C . GLN A 1 129 ? 19.361 -3.145 -36.882 1.00 96.38 129 GLN A C 1
ATOM 1036 O O . GLN A 1 129 ? 18.738 -2.175 -37.304 1.00 96.38 129 GLN A O 1
ATOM 1041 N N . GLY A 1 130 ? 20.218 -3.025 -35.859 1.00 96.38 130 GLY A N 1
ATOM 1042 C CA . GLY A 1 130 ? 20.557 -1.732 -35.239 1.00 96.38 130 GLY A CA 1
ATOM 1043 C C . GLY A 1 130 ? 19.407 -1.053 -34.480 1.00 96.38 130 GLY A C 1
ATOM 1044 O O . GLY A 1 130 ? 19.536 0.091 -34.050 1.00 96.38 130 GLY A O 1
ATOM 1045 N N . ARG A 1 131 ? 18.269 -1.733 -34.293 1.00 97.38 131 ARG A N 1
ATOM 1046 C CA . ARG A 1 131 ? 17.104 -1.185 -33.587 1.00 97.38 131 ARG A CA 1
ATOM 1047 C C . ARG A 1 131 ? 17.319 -1.225 -32.073 1.00 97.38 131 ARG A C 1
ATOM 1049 O O . ARG A 1 131 ? 17.960 -2.132 -31.543 1.00 97.38 131 ARG A O 1
ATOM 1056 N N . SER A 1 132 ? 16.706 -0.294 -31.344 1.00 97.31 132 SER A N 1
ATOM 1057 C CA . SER A 1 132 ? 16.661 -0.336 -29.877 1.00 97.31 132 SER A CA 1
ATOM 1058 C C . SER A 1 132 ? 15.267 -0.001 -29.359 1.00 97.31 132 SER A C 1
ATOM 1060 O O . SER A 1 132 ? 14.603 0.884 -29.894 1.00 97.31 132 SER A O 1
ATOM 1062 N N . TYR A 1 133 ? 14.817 -0.717 -28.322 1.00 97.31 133 TYR A N 1
ATOM 1063 C CA . TYR A 1 133 ? 13.535 -0.455 -27.656 1.00 97.31 133 TYR A CA 1
ATOM 1064 C C . TYR A 1 133 ? 13.733 -0.139 -26.169 1.00 97.31 133 TYR A C 1
ATOM 1066 O O . TYR A 1 133 ? 14.597 -0.739 -25.525 1.00 97.31 133 TYR A O 1
ATOM 1074 N N . PRO A 1 134 ? 12.921 0.756 -25.581 1.00 96.88 134 PRO A N 1
ATOM 1075 C CA . PRO A 1 134 ? 13.006 1.069 -24.162 1.00 96.88 134 PRO A CA 1
ATOM 1076 C C . PRO A 1 134 ? 12.325 -0.006 -23.295 1.00 96.88 134 PRO A C 1
ATOM 1078 O O . PRO A 1 134 ? 11.133 -0.276 -23.427 1.00 96.88 134 PRO A O 1
ATOM 1081 N N . ILE A 1 135 ? 13.054 -0.565 -22.330 1.00 96.69 135 ILE A N 1
ATOM 1082 C CA . ILE A 1 135 ? 12.504 -1.292 -21.184 1.00 96.69 135 ILE A CA 1
ATOM 1083 C C . ILE A 1 135 ? 12.128 -0.276 -20.107 1.00 96.69 135 ILE A C 1
ATOM 1085 O O . ILE A 1 135 ? 12.979 0.469 -19.618 1.00 96.69 135 ILE A O 1
ATOM 1089 N N . LYS A 1 136 ? 10.861 -0.285 -19.693 1.00 96.00 136 LYS A N 1
ATOM 1090 C CA . LYS A 1 136 ? 10.360 0.513 -18.569 1.00 96.00 136 LYS A CA 1
ATOM 1091 C C . LYS A 1 136 ? 10.469 -0.300 -17.277 1.00 96.00 136 LYS A C 1
ATOM 1093 O O . LYS A 1 136 ? 9.957 -1.414 -17.205 1.00 96.00 136 LYS A O 1
ATOM 1098 N N . ARG A 1 137 ? 11.101 0.261 -16.248 1.00 95.75 137 ARG A N 1
ATOM 1099 C CA . ARG A 1 137 ? 11.115 -0.255 -14.873 1.00 95.75 137 ARG A CA 1
ATOM 1100 C C . ARG A 1 137 ? 10.254 0.674 -14.013 1.00 95.75 137 ARG A C 1
ATOM 1102 O O . A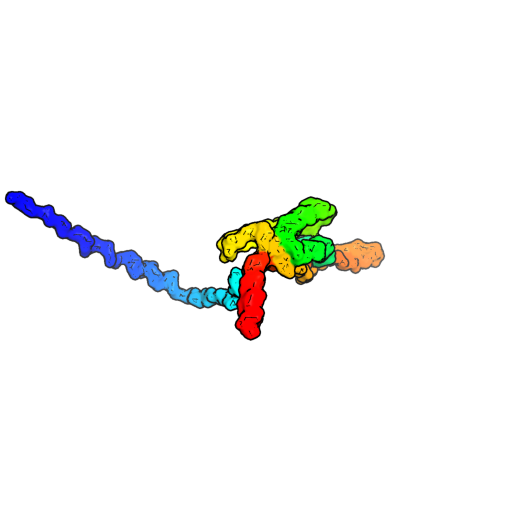RG A 1 137 ? 10.775 1.675 -13.518 1.00 95.75 137 ARG A O 1
ATOM 1109 N N . PRO A 1 138 ? 8.936 0.422 -13.927 1.00 96.81 138 PRO A N 1
ATOM 1110 C CA . PRO A 1 138 ? 8.046 1.256 -13.138 1.00 96.81 138 PRO A CA 1
ATOM 1111 C C . PRO A 1 138 ? 8.281 1.038 -11.644 1.00 96.81 138 PRO A C 1
ATOM 1113 O O . PRO A 1 138 ? 8.662 -0.053 -11.212 1.00 96.81 138 PRO A O 1
ATOM 1116 N N . THR A 1 139 ? 8.003 2.081 -10.878 1.00 97.62 139 THR A N 1
ATOM 1117 C CA . THR A 1 139 ? 7.799 2.005 -9.434 1.00 97.62 139 THR A CA 1
ATOM 1118 C C . THR A 1 139 ? 6.365 2.408 -9.108 1.00 97.62 139 THR A C 1
ATOM 1120 O O . THR A 1 139 ? 5.670 2.996 -9.945 1.00 97.62 139 THR A O 1
ATOM 1123 N N . CYS A 1 140 ? 5.907 2.086 -7.906 1.00 97.38 140 CYS A N 1
ATOM 1124 C CA . CYS A 1 140 ? 4.619 2.531 -7.402 1.00 97.38 140 CYS A CA 1
ATOM 1125 C C . CYS A 1 140 ? 4.717 3.009 -5.955 1.00 97.38 140 CYS A C 1
ATOM 1127 O O . CYS A 1 140 ? 5.671 2.701 -5.232 1.00 97.38 140 CYS A O 1
ATOM 1129 N N . HIS A 1 141 ? 3.696 3.748 -5.543 1.00 97.12 141 HIS A N 1
ATOM 1130 C CA . HIS A 1 141 ? 3.460 4.088 -4.150 1.00 97.12 141 HIS A CA 1
ATOM 1131 C C . HIS A 1 141 ? 2.130 3.467 -3.725 1.00 97.12 141 HIS A C 1
ATOM 1133 O O . HIS A 1 141 ? 1.180 3.431 -4.511 1.00 97.12 141 HIS A O 1
ATOM 1139 N N . ILE A 1 142 ? 2.083 2.936 -2.508 1.00 97.38 142 ILE A N 1
ATOM 1140 C CA . ILE A 1 142 ? 0.895 2.291 -1.947 1.00 97.38 142 ILE A CA 1
ATOM 1141 C C . ILE A 1 142 ? 0.482 3.085 -0.718 1.00 97.38 142 ILE A C 1
ATOM 1143 O O . ILE A 1 142 ? 1.303 3.321 0.168 1.00 97.38 142 ILE A O 1
ATOM 1147 N N . THR A 1 143 ? -0.783 3.480 -0.680 1.00 97.25 143 THR A N 1
ATOM 1148 C CA . THR A 1 143 ? -1.392 4.193 0.439 1.00 97.25 143 THR A CA 1
ATOM 1149 C C . THR A 1 143 ? -2.484 3.316 1.024 1.00 97.25 143 THR A C 1
ATOM 1151 O O . THR A 1 143 ? -3.402 2.920 0.305 1.00 97.25 143 THR A O 1
ATOM 1154 N N . ILE A 1 144 ? -2.400 3.035 2.321 1.00 96.62 144 ILE A N 1
ATOM 1155 C CA . ILE A 1 144 ? -3.424 2.304 3.070 1.00 96.62 144 ILE A CA 1
ATOM 1156 C C . ILE A 1 144 ? -3.901 3.202 4.207 1.00 96.62 144 ILE A C 1
ATOM 1158 O O . ILE A 1 144 ? -3.093 3.846 4.875 1.00 96.62 144 ILE A O 1
ATOM 1162 N N . VAL A 1 145 ? -5.213 3.263 4.396 1.00 94.94 145 VAL A N 1
ATOM 1163 C CA . VAL A 1 145 ? -5.867 3.984 5.484 1.00 94.94 145 VAL A CA 1
ATOM 1164 C C . VAL A 1 145 ? -6.666 2.987 6.306 1.00 94.94 145 VAL A C 1
ATOM 1166 O O . VAL A 1 145 ? -7.583 2.342 5.790 1.00 94.94 145 VAL A O 1
ATOM 1169 N N . LEU A 1 146 ? -6.310 2.888 7.581 1.00 93.88 146 LEU A N 1
ATOM 1170 C CA . LEU A 1 146 ? -7.044 2.145 8.594 1.00 93.88 146 LEU A CA 1
ATOM 1171 C C . LEU A 1 146 ? -7.973 3.089 9.350 1.00 93.88 146 LEU A C 1
ATOM 1173 O O . LEU A 1 146 ? -7.605 4.228 9.656 1.00 93.88 146 LEU A O 1
ATOM 1177 N N . ARG A 1 147 ? -9.162 2.585 9.665 1.00 92.06 147 ARG A N 1
ATOM 1178 C CA . ARG A 1 147 ? -10.107 3.211 10.587 1.00 92.06 147 ARG A CA 1
ATOM 1179 C C . ARG A 1 147 ? -10.568 2.181 11.605 1.00 92.06 147 ARG A C 1
ATOM 1181 O O . ARG A 1 147 ? -10.540 0.981 11.337 1.00 92.06 147 ARG A O 1
ATOM 1188 N N . ASP A 1 148 ? -10.977 2.681 12.757 1.00 90.81 148 ASP A N 1
ATOM 1189 C CA . ASP A 1 148 ? -11.586 1.887 13.814 1.00 90.81 148 ASP A CA 1
ATOM 1190 C C . ASP A 1 148 ? -13.106 1.911 13.635 1.00 90.81 148 ASP A C 1
ATOM 1192 O O . ASP A 1 148 ? -13.698 2.981 13.448 1.00 90.81 148 ASP A O 1
ATOM 1196 N N . LYS A 1 149 ? -13.737 0.737 13.647 1.00 87.06 149 LYS A N 1
ATOM 1197 C CA . LYS A 1 149 ? -15.182 0.603 13.451 1.00 87.06 149 LYS A CA 1
ATOM 1198 C C . LYS A 1 149 ? -15.973 1.269 14.580 1.00 87.06 149 LYS A C 1
ATOM 1200 O O . LYS A 1 149 ? -16.959 1.949 14.309 1.00 87.06 149 LYS A O 1
ATOM 1205 N N . SER A 1 150 ? -15.482 1.161 15.817 1.00 82.56 150 SER A N 1
ATOM 1206 C CA . SER A 1 150 ? -16.141 1.718 17.007 1.00 82.56 150 SER A CA 1
ATOM 1207 C C . SER A 1 150 ? -16.298 3.243 16.939 1.00 82.56 150 SER A C 1
ATOM 1209 O O . SER A 1 150 ? -17.308 3.800 17.367 1.00 82.56 150 SER A O 1
ATOM 1211 N N . ILE A 1 151 ? -15.324 3.936 16.342 1.00 78.06 151 ILE A N 1
ATOM 1212 C CA . ILE A 1 151 ? -15.344 5.397 16.219 1.00 78.06 151 ILE A CA 1
ATOM 1213 C C . ILE A 1 151 ? -16.391 5.855 15.193 1.00 78.06 151 ILE A C 1
ATOM 1215 O O . ILE A 1 151 ? -16.956 6.939 15.340 1.00 78.06 151 ILE A O 1
ATOM 1219 N N . ILE A 1 152 ? -16.667 5.044 14.170 1.00 76.25 152 ILE A N 1
ATOM 1220 C CA . ILE A 1 152 ? -17.638 5.372 13.118 1.00 76.25 152 ILE A CA 1
ATOM 1221 C C . ILE A 1 152 ? -19.064 5.279 13.655 1.00 76.25 152 ILE A C 1
ATOM 1223 O O . ILE A 1 152 ? -19.833 6.218 13.471 1.00 76.25 152 ILE A O 1
ATOM 1227 N N . GLU A 1 153 ? -19.383 4.213 14.390 1.00 75.19 153 GLU A N 1
ATOM 1228 C CA . GLU A 1 153 ? -20.705 4.028 15.008 1.00 75.19 153 GLU A CA 1
ATOM 1229 C C . GLU A 1 153 ? -21.059 5.214 15.928 1.00 75.19 153 GLU A C 1
ATOM 1231 O O . GLU A 1 153 ? -22.168 5.743 15.886 1.00 75.19 153 GLU A O 1
ATOM 1236 N N . ILE A 1 154 ? -20.084 5.731 16.686 1.00 75.06 154 ILE A N 1
ATOM 1237 C CA . ILE A 1 154 ? -20.265 6.919 17.539 1.00 75.06 154 ILE A CA 1
ATOM 1238 C C . ILE A 1 154 ? -20.572 8.186 16.719 1.00 75.06 154 ILE A C 1
ATOM 1240 O O . ILE A 1 154 ? -21.300 9.062 17.188 1.00 75.06 154 ILE A O 1
ATOM 1244 N N . GLN A 1 155 ? -19.998 8.331 15.522 1.00 71.81 155 GL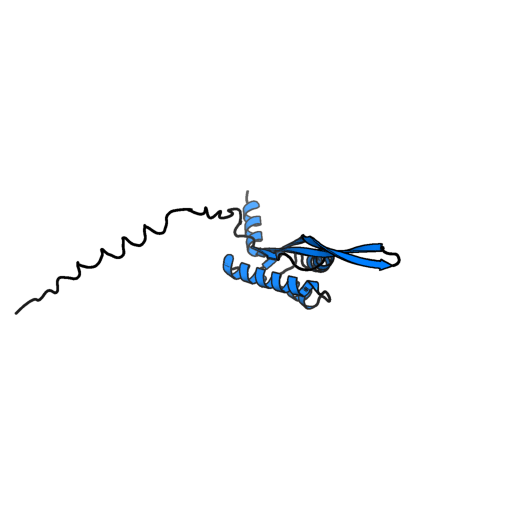N A N 1
ATOM 1245 C CA . GLN A 1 155 ? -20.247 9.493 14.661 1.00 71.81 155 GLN A CA 1
ATOM 1246 C C . GLN A 1 155 ? -21.636 9.442 14.029 1.00 71.81 155 GLN A C 1
ATOM 1248 O O . GLN A 1 155 ? -22.297 10.474 13.949 1.00 71.81 155 GLN A O 1
ATOM 1253 N N . GLU A 1 156 ? -22.089 8.261 13.615 1.00 74.50 156 GLU A N 1
ATOM 1254 C CA . GLU A 1 156 ? -23.421 8.077 13.035 1.00 74.50 156 GLU A CA 1
ATOM 1255 C C . GLU A 1 156 ? -24.525 8.391 14.047 1.00 74.50 156 GLU A C 1
ATOM 1257 O O . GLU A 1 156 ? -25.450 9.128 13.714 1.00 74.50 156 GLU A O 1
ATOM 1262 N N . ILE A 1 157 ? -24.375 7.949 15.302 1.00 78.81 157 ILE A N 1
ATOM 1263 C CA . ILE A 1 157 ? -25.326 8.264 16.382 1.00 78.81 157 ILE A CA 1
ATOM 1264 C C . ILE A 1 157 ? -25.424 9.783 16.597 1.00 78.81 157 ILE A C 1
ATOM 1266 O O . ILE A 1 157 ? -26.514 10.341 16.607 1.00 78.81 157 ILE A O 1
ATOM 1270 N N . LYS A 1 158 ? -24.287 10.485 16.679 1.00 72.00 158 LYS A N 1
ATOM 1271 C CA . LYS A 1 158 ? -24.263 11.944 16.904 1.00 72.00 158 LYS A CA 1
ATOM 1272 C C . LYS A 1 158 ? -24.878 12.766 15.772 1.00 72.00 158 LYS A C 1
ATOM 1274 O O . LYS A 1 158 ? -25.327 13.877 16.027 1.00 72.00 158 LYS A O 1
ATOM 1279 N N . ASN A 1 159 ? -24.850 12.256 14.543 1.00 76.00 159 ASN A N 1
ATOM 1280 C CA . ASN A 1 159 ? -25.416 12.938 13.379 1.00 76.00 159 ASN A CA 1
ATOM 1281 C C . ASN A 1 159 ? -26.911 12.626 13.178 1.00 76.00 159 ASN A C 1
ATOM 1283 O O . ASN A 1 159 ? -27.563 13.314 12.402 1.00 76.00 159 ASN A O 1
ATOM 1287 N N . GLY A 1 160 ? -27.436 11.578 13.825 1.00 63.06 160 GLY A N 1
ATOM 1288 C CA . GLY A 1 160 ? -28.846 11.181 13.750 1.00 63.06 160 GLY A CA 1
ATOM 1289 C C . GLY A 1 160 ? -29.760 11.884 14.760 1.00 63.06 160 GLY A C 1
ATOM 1290 O O . GLY A 1 160 ? -30.974 11.866 14.580 1.00 63.06 160 GLY A O 1
ATOM 1291 N N . ASP A 1 161 ? -29.187 12.524 15.782 1.00 56.25 161 ASP A N 1
ATOM 1292 C CA . ASP A 1 161 ? -29.912 13.245 16.841 1.00 56.25 161 ASP A CA 1
ATOM 1293 C C . ASP A 1 161 ? -30.115 14.750 16.534 1.00 56.25 161 ASP A C 1
ATOM 1295 O O . ASP A 1 161 ? -30.520 15.515 17.414 1.00 56.25 161 ASP A O 1
ATOM 1299 N N . SER A 1 162 ? -29.822 15.193 15.302 1.00 47.94 162 SER A N 1
ATOM 1300 C CA . SER A 1 162 ? -29.918 16.593 14.844 1.00 47.94 162 SER A CA 1
ATOM 1301 C C . SER A 1 162 ? -30.861 16.787 13.666 1.00 47.94 162 SER A C 1
ATOM 1303 O O . SER A 1 162 ? -30.692 16.035 12.679 1.00 47.94 162 SER A O 1
#

Radius of gyration: 27.93 Å; chains: 1; bounding box: 58×49×112 Å

InterPro domains:
  IPR001063 Large ribosomal subunit protein uL22 [PF00237] (46-147)
  IPR001063 Large ribosomal subunit protein uL22 [cd00336] (46-146)
  IPR005727 Large ribosomal subunit protein uL22, bacterial/chloroplast-type [MF_01331_B] (40-149)
  IPR005727 Large ribosomal subunit protein uL22, bacterial/chloroplast-type [TIGR01044] (46-145)
  IPR018260 Large ribosomal subunit protein uL22, conserved site [PS00464] (122-146)
  IPR036394 Ribosomal protein uL22 superfamily [G3DSA:3.90.470.10] (37-161)
  IPR036394 Ribosomal protein uL22 superfamily [SSF54843] (31-149)
  IPR047867 Large ribosomal subunit protein uL22, bacteria/organella [PTHR13501] (31-157)

pLDDT: mean 81.29, std 21.03, range [33.69, 97.81]

Secondary structure (DSSP, 8-state):
----------S--SSTTSSSSTT--S------------TTEEEEEEEEESS-HHHHHHHHHHHTT-BHHHHHHHHHH--STTHHHHHHHHHHHHHHHHHHH---STTEEEEEEEEEEEEEEEEEEE-STT-EEEEEEEEEEEEEEEEEHHHHHHHHHHHH--

Sequence (162 aa):
MYILSNKNKKVTRRIEELLIIHWWGVTNLMIKKNSNRSGTEIQVLAKHIHMSVFKARRVIDPIRGRSYEETLMILEFMPYRASYPIFQLVSSAAANARHNMGSKEADSFISKAEVSGGTIVKKLRPRAQGRSYPIKRPTCHITIVLRDKSIIEIQEIKNGDS